Protein AF-A0A2N5ABW7-F1 (afdb_monomer)

Nearest PDB structures (foldseek):
  6qoz-assembly1_C  TM=5.814E-01  e=2.531E-01  synthetic construct
  5ixh-assembly1_A  TM=8.666E-01  e=1.057E+00  Burkholderia cenocepacia BC7
  3eyc-assembly1_A  TM=6.152E-01  e=7.084E-01  Homo sapiens
  4qan-assembly2_B  TM=6.058E-01  e=8.410E-01  Mediterraneibacter gnavus ATCC 29149
  4gwq-assembly1_G  TM=3.006E-01  e=4.675E+00  Saccharomyces cerevisiae S288C

Sequence (74 aa):
VFKSVVDRTNTSMKALDSRVTEKDLLRIDYVKKVSCTEEANNVYNCIVDASISNMKQTKPVKLIKSDGVWKEVQ

Organism: Klebsiella variicola (NCBI:txid244366)

pLDDT: mean 88.61, std 4.42, range [64.25, 93.25]

Foldseek 3Di:
DVVVVQVVVQVVVCVVDVPDDPVNGKDWPDKDWDDWDDDDDQKIWTWIWTAIPNDIDIDIWIWHQDPNDIDTDD

Solvent-accessible surface area (backbone atoms only — not comparable to full-atom values): 4404 Å² total; per-residue (Å²): 110,70,65,62,54,39,53,52,51,39,51,50,48,47,73,75,36,84,82,63,47,84,87,74,44,69,42,77,76,48,76,42,82,72,48,72,46,78,76,58,96,58,29,27,48,25,39,33,39,32,27,46,68,86,44,77,45,77,46,80,46,42,32,34,59,55,97,90,42,80,41,76,59,128

Structure (mmCIF, N/CA/C/O backbone):
data_AF-A0A2N5ABW7-F1
#
_entry.id   AF-A0A2N5ABW7-F1
#
loop_
_atom_site.group_PDB
_atom_site.id
_atom_site.type_symbol
_atom_site.label_atom_id
_atom_site.label_alt_id
_atom_site.label_comp_id
_atom_site.label_asym_id
_atom_site.label_entity_id
_atom_site.label_seq_id
_atom_site.pdbx_PDB_ins_code
_atom_site.Cartn_x
_atom_site.Cartn_y
_atom_site.Cartn_z
_atom_site.occupancy
_atom_site.B_iso_or_equiv
_atom_site.auth_seq_id
_atom_site.auth_comp_id
_atom_site.auth_asym_id
_atom_site.auth_atom_id
_atom_site.pdbx_PDB_model_num
ATOM 1 N N . VAL A 1 1 ? -5.942 1.404 -2.745 1.00 75.31 1 VAL A N 1
ATOM 2 C CA . VAL A 1 1 ? -5.284 2.518 -3.476 1.00 75.31 1 VAL A CA 1
ATOM 3 C C . VAL A 1 1 ? -3.800 2.315 -3.801 1.00 75.31 1 VAL A C 1
ATOM 5 O O . VAL A 1 1 ? -3.437 2.480 -4.957 1.00 75.31 1 VAL A O 1
ATOM 8 N N . PHE A 1 2 ? -2.906 1.955 -2.869 1.00 80.19 2 PHE A N 1
ATOM 9 C CA . PHE A 1 2 ? -1.461 1.871 -3.192 1.00 80.19 2 PHE A CA 1
ATOM 10 C C . PHE A 1 2 ? -1.125 0.895 -4.331 1.00 80.19 2 PHE A C 1
ATOM 12 O O . PHE A 1 2 ? -0.369 1.243 -5.236 1.00 80.19 2 PHE A O 1
ATOM 19 N N . LYS A 1 3 ? -1.750 -0.290 -4.338 1.00 83.12 3 LYS A N 1
ATOM 20 C CA . LYS A 1 3 ? -1.576 -1.275 -5.412 1.00 83.12 3 LYS A CA 1
ATOM 21 C C . LYS A 1 3 ? -2.014 -0.756 -6.779 1.00 83.12 3 LYS A C 1
ATOM 23 O O . LYS A 1 3 ? -1.257 -0.896 -7.728 1.00 83.12 3 LYS A O 1
ATOM 28 N N . SER A 1 4 ? -3.172 -0.104 -6.880 1.00 84.00 4 SER A N 1
ATOM 29 C CA . SER A 1 4 ? -3.636 0.432 -8.165 1.00 84.00 4 SER A CA 1
ATOM 30 C C . SER A 1 4 ? -2.729 1.549 -8.689 1.00 84.00 4 SER A C 1
ATOM 32 O O . SER A 1 4 ? -2.491 1.622 -9.890 1.00 84.00 4 SER A O 1
ATOM 34 N N . VAL A 1 5 ? -2.166 2.382 -7.806 1.00 84.06 5 VAL A N 1
ATOM 35 C CA . VAL A 1 5 ? -1.184 3.411 -8.190 1.00 84.06 5 VAL A CA 1
ATOM 36 C C . VAL A 1 5 ? 0.105 2.778 -8.717 1.00 84.06 5 VAL A C 1
ATOM 38 O O . VAL A 1 5 ? 0.599 3.200 -9.765 1.00 84.06 5 VAL A O 1
ATOM 41 N N . VAL A 1 6 ? 0.630 1.761 -8.028 1.00 86.69 6 VAL A N 1
ATOM 42 C CA . VAL A 1 6 ? 1.836 1.034 -8.453 1.00 86.69 6 VAL A CA 1
ATOM 43 C C . VAL A 1 6 ? 1.597 0.318 -9.779 1.00 86.69 6 VAL A C 1
ATOM 45 O O . VAL A 1 6 ? 2.370 0.508 -10.713 1.00 86.69 6 VAL A O 1
ATOM 48 N N . ASP A 1 7 ? 0.496 -0.423 -9.904 1.00 90.19 7 ASP A N 1
ATOM 49 C CA . ASP A 1 7 ? 0.151 -1.159 -11.123 1.00 90.19 7 ASP A CA 1
ATOM 50 C C . ASP A 1 7 ? -0.022 -0.207 -12.317 1.00 90.19 7 ASP A C 1
ATOM 52 O O . ASP A 1 7 ? 0.531 -0.458 -13.390 1.00 90.19 7 ASP A O 1
ATOM 56 N N . ARG A 1 8 ? -0.723 0.924 -12.133 1.00 89.75 8 ARG A N 1
ATOM 57 C CA . ARG A 1 8 ? -0.898 1.934 -13.187 1.00 89.75 8 ARG A CA 1
ATOM 58 C C . ARG A 1 8 ? 0.438 2.533 -13.609 1.00 89.75 8 ARG A C 1
ATOM 60 O O . ARG A 1 8 ? 0.712 2.609 -14.800 1.00 89.75 8 ARG A O 1
ATOM 67 N N . THR A 1 9 ? 1.272 2.921 -12.646 1.00 87.69 9 THR A N 1
ATOM 68 C CA . THR A 1 9 ? 2.586 3.519 -12.927 1.00 87.69 9 THR A CA 1
ATOM 69 C C . THR A 1 9 ? 3.491 2.536 -13.661 1.00 87.69 9 THR A C 1
ATOM 71 O O . THR A 1 9 ? 4.044 2.877 -14.701 1.00 87.69 9 THR A O 1
ATOM 74 N N . ASN A 1 10 ? 3.569 1.293 -13.187 1.00 92.50 10 ASN A N 1
ATOM 75 C CA . ASN A 1 10 ? 4.352 0.237 -13.823 1.00 92.50 10 ASN A CA 1
ATOM 76 C C . ASN A 1 10 ? 3.865 -0.068 -15.243 1.00 92.50 10 ASN A C 1
ATOM 78 O O . ASN A 1 10 ? 4.675 -0.268 -16.145 1.00 92.50 10 ASN A O 1
ATOM 82 N N . THR A 1 11 ? 2.547 -0.079 -15.455 1.00 93.25 11 THR A N 1
ATOM 83 C CA . THR A 1 11 ? 1.954 -0.262 -16.786 1.00 93.25 11 THR A CA 1
ATOM 84 C C . THR A 1 11 ? 2.340 0.887 -17.715 1.00 93.25 11 THR A C 1
ATOM 86 O O . THR A 1 11 ? 2.780 0.640 -18.835 1.00 93.25 11 THR A O 1
ATOM 89 N N . SER A 1 12 ? 2.254 2.136 -17.246 1.00 91.69 12 SER A N 1
ATOM 90 C CA . SER A 1 12 ? 2.690 3.304 -18.016 1.00 91.69 12 SER A CA 1
ATOM 91 C C . SER A 1 12 ? 4.188 3.273 -18.328 1.00 91.69 12 SER A C 1
ATOM 93 O O . SER A 1 12 ? 4.563 3.556 -19.458 1.00 91.69 12 SER A O 1
ATOM 95 N N . MET A 1 13 ? 5.045 2.878 -17.381 1.00 91.62 13 MET A N 1
ATOM 96 C CA . MET A 1 13 ? 6.492 2.751 -17.613 1.00 91.62 13 MET A CA 1
ATOM 97 C C . MET A 1 13 ? 6.803 1.741 -18.720 1.00 91.62 13 MET A C 1
ATOM 99 O O . MET A 1 13 ? 7.550 2.059 -19.640 1.00 91.62 13 MET A O 1
ATOM 103 N N . LYS A 1 14 ? 6.174 0.560 -18.677 1.00 91.56 14 LYS A N 1
ATOM 104 C CA . LYS A 1 14 ? 6.328 -0.470 -19.717 1.00 91.56 14 LYS A CA 1
ATOM 105 C C . LYS A 1 14 ? 5.811 -0.019 -21.083 1.00 91.56 14 LYS A C 1
ATOM 107 O O . LYS A 1 14 ? 6.366 -0.414 -22.101 1.00 91.56 14 LYS A O 1
ATOM 112 N N . ALA A 1 15 ? 4.745 0.781 -21.107 1.00 91.88 15 ALA A N 1
ATOM 113 C CA . ALA A 1 15 ? 4.199 1.325 -22.347 1.00 91.88 15 ALA A CA 1
ATOM 114 C C . ALA A 1 15 ? 5.105 2.403 -22.967 1.00 91.88 15 ALA A C 1
ATOM 116 O O . ALA A 1 15 ? 5.121 2.551 -24.186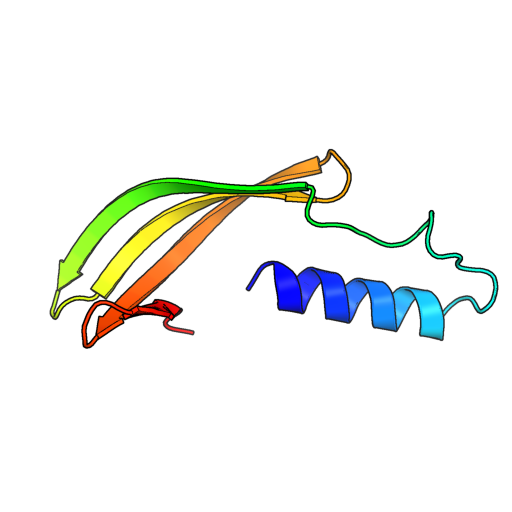 1.00 91.88 15 ALA A O 1
ATOM 117 N N . LEU A 1 16 ? 5.843 3.151 -22.140 1.00 92.19 16 LEU A N 1
ATOM 118 C CA . LEU A 1 16 ? 6.725 4.235 -22.580 1.00 92.19 16 LEU A CA 1
ATOM 119 C C . LEU A 1 16 ? 8.122 3.749 -22.990 1.00 92.19 16 LEU A C 1
ATOM 121 O O . LEU A 1 16 ? 8.697 4.305 -23.922 1.00 92.19 16 LEU A O 1
ATOM 125 N N . ASP A 1 17 ? 8.672 2.729 -22.325 1.00 90.56 17 ASP A N 1
ATOM 126 C CA . ASP A 1 17 ? 9.975 2.154 -22.674 1.00 90.56 17 ASP A CA 1
ATOM 127 C C . ASP A 1 17 ? 9.965 0.621 -22.551 1.00 90.56 17 ASP A C 1
ATOM 129 O O . ASP A 1 17 ? 9.877 0.048 -21.465 1.00 90.56 17 ASP A O 1
ATOM 133 N N . SER A 1 18 ? 10.112 -0.050 -23.697 1.00 87.25 18 SER A N 1
ATOM 134 C CA . SER A 1 18 ? 10.165 -1.517 -23.808 1.00 87.25 18 SER A CA 1
ATOM 135 C C . SER A 1 18 ? 11.379 -2.168 -23.132 1.00 87.25 18 SER A C 1
ATOM 137 O O . SER A 1 18 ? 11.392 -3.383 -22.946 1.00 87.25 18 SER A O 1
ATOM 139 N N . ARG A 1 19 ? 12.399 -1.386 -22.756 1.00 92.75 19 ARG A N 1
ATOM 140 C CA . ARG A 1 19 ? 13.597 -1.870 -22.052 1.00 92.75 19 ARG A CA 1
ATOM 141 C C . ARG A 1 19 ? 13.407 -1.945 -20.540 1.00 92.75 19 ARG A C 1
ATOM 143 O O . ARG A 1 19 ? 14.277 -2.488 -19.865 1.00 92.75 19 ARG A O 1
ATOM 150 N N . VAL A 1 20 ? 12.305 -1.408 -20.009 1.00 90.25 20 VAL A N 1
ATOM 151 C CA . VAL A 1 20 ? 11.969 -1.479 -18.581 1.00 90.25 20 VAL A CA 1
ATOM 152 C C . VAL A 1 20 ? 11.882 -2.940 -18.156 1.00 90.25 20 VAL A C 1
ATOM 154 O O . VAL A 1 20 ? 11.036 -3.703 -18.626 1.00 90.25 20 VAL A O 1
ATOM 157 N N . THR A 1 21 ? 12.753 -3.327 -17.232 1.00 89.62 21 THR A N 1
ATOM 158 C CA . THR A 1 21 ? 12.798 -4.673 -16.665 1.00 89.62 21 THR A CA 1
ATOM 159 C C . THR A 1 21 ? 12.071 -4.720 -15.326 1.00 89.62 21 THR A C 1
ATOM 161 O O . THR A 1 21 ? 11.730 -3.696 -14.737 1.00 89.62 21 THR A O 1
ATOM 164 N N . GLU A 1 22 ? 11.851 -5.916 -14.778 1.00 85.75 22 GLU A N 1
ATOM 165 C CA . GLU A 1 22 ? 11.206 -6.056 -13.465 1.00 85.75 22 GLU A CA 1
ATOM 166 C C . GLU A 1 22 ? 11.942 -5.355 -12.317 1.00 85.75 22 GLU A C 1
ATOM 168 O O . GLU A 1 22 ? 11.326 -5.080 -11.284 1.00 85.75 22 GLU A O 1
ATOM 173 N N . LYS A 1 23 ? 13.248 -5.101 -12.465 1.00 87.88 23 LYS A N 1
ATOM 174 C CA . LYS A 1 23 ? 14.058 -4.391 -11.466 1.00 87.88 23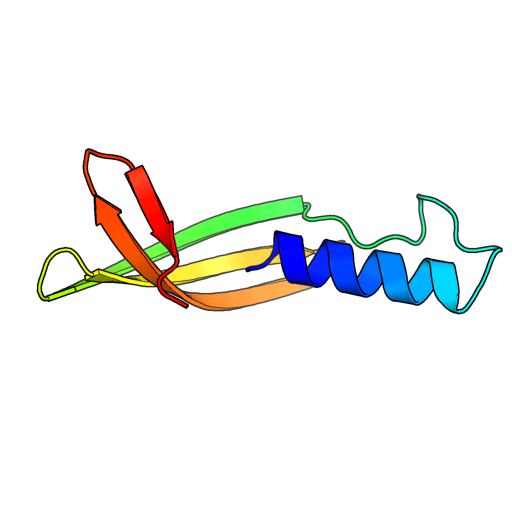 LYS A CA 1
ATOM 175 C C . LYS A 1 23 ? 13.742 -2.897 -11.422 1.00 87.88 23 LYS A C 1
ATOM 177 O O . LYS A 1 23 ? 13.915 -2.285 -10.376 1.00 87.88 23 LYS A O 1
ATOM 182 N N . ASP A 1 24 ? 13.249 -2.352 -12.528 1.00 87.25 24 ASP A N 1
ATOM 183 C CA . ASP A 1 24 ? 12.934 -0.932 -12.683 1.00 87.25 24 ASP A CA 1
ATOM 184 C C . ASP A 1 24 ? 11.504 -0.607 -12.220 1.00 87.25 24 ASP A C 1
ATOM 186 O O . ASP A 1 24 ? 11.143 0.555 -12.048 1.00 87.25 24 ASP A O 1
ATOM 190 N N . LEU A 1 25 ? 10.670 -1.632 -12.015 1.00 91.25 25 LEU A N 1
ATOM 191 C CA . LEU A 1 25 ? 9.279 -1.469 -11.608 1.00 91.25 25 LEU A CA 1
ATOM 192 C C . LEU A 1 25 ? 9.157 -1.097 -10.131 1.00 91.25 25 LEU A C 1
ATOM 194 O O . LEU A 1 25 ? 9.853 -1.630 -9.263 1.00 91.25 25 LEU A O 1
ATOM 198 N N . LEU A 1 26 ? 8.176 -0.246 -9.839 1.00 92.50 26 LEU A N 1
ATOM 199 C CA . LEU A 1 26 ? 7.786 0.077 -8.477 1.00 92.50 26 LEU A CA 1
ATOM 200 C C . LEU A 1 26 ? 7.229 -1.162 -7.775 1.00 92.50 26 LEU A C 1
ATOM 202 O O . LEU A 1 26 ? 6.442 -1.921 -8.349 1.00 92.50 26 LEU A O 1
ATOM 206 N N . ARG A 1 27 ? 7.606 -1.353 -6.512 1.00 91.56 27 ARG A N 1
ATOM 207 C CA . ARG A 1 27 ? 7.143 -2.462 -5.670 1.00 91.56 27 ARG A CA 1
ATOM 208 C C . ARG A 1 27 ? 6.686 -1.916 -4.335 1.00 91.56 27 ARG A C 1
ATOM 210 O O . ARG A 1 27 ? 7.286 -0.989 -3.814 1.00 91.56 27 ARG A O 1
ATOM 217 N N . ILE A 1 28 ? 5.617 -2.479 -3.790 1.00 90.81 28 ILE A N 1
ATOM 218 C CA . ILE A 1 28 ? 5.181 -2.144 -2.436 1.00 90.81 28 ILE A CA 1
ATOM 219 C C . ILE A 1 28 ? 6.004 -3.001 -1.479 1.00 90.81 28 ILE A C 1
ATOM 221 O O . ILE A 1 28 ? 5.835 -4.218 -1.469 1.00 90.81 28 ILE A O 1
ATOM 225 N N . ASP A 1 29 ? 6.878 -2.378 -0.695 1.00 90.62 29 ASP A N 1
ATOM 226 C CA . ASP A 1 29 ? 7.709 -3.085 0.284 1.00 90.62 29 ASP A CA 1
ATOM 227 C C . ASP A 1 29 ? 6.881 -3.430 1.525 1.00 90.62 29 ASP A C 1
ATOM 229 O O . ASP A 1 29 ? 6.939 -4.540 2.049 1.00 90.62 29 ASP A O 1
ATOM 233 N N . TYR A 1 30 ? 6.072 -2.472 1.986 1.00 89.81 30 TYR A N 1
ATOM 234 C CA . TYR A 1 30 ? 5.121 -2.683 3.067 1.00 89.81 30 TYR A CA 1
ATOM 235 C C . TYR A 1 30 ? 3.955 -1.704 2.989 1.00 89.81 30 TYR A C 1
ATOM 237 O O . TYR A 1 30 ? 4.057 -0.615 2.422 1.00 89.81 30 TYR A O 1
ATOM 245 N N . VAL A 1 31 ? 2.863 -2.085 3.648 1.00 89.00 31 VAL A N 1
ATOM 246 C CA . VAL A 1 31 ? 1.748 -1.205 3.996 1.00 89.00 31 VAL A CA 1
ATOM 247 C C . VAL A 1 31 ? 1.424 -1.447 5.463 1.00 89.00 31 VAL A C 1
ATOM 249 O O . VAL A 1 31 ? 1.188 -2.582 5.873 1.00 89.00 31 VAL A O 1
ATOM 252 N N . LYS A 1 32 ? 1.425 -0.386 6.263 1.00 89.31 32 LYS A N 1
ATOM 253 C CA . LYS A 1 32 ? 1.184 -0.425 7.699 1.00 89.31 32 LYS A CA 1
ATOM 254 C C . LYS A 1 32 ? 0.104 0.581 8.070 1.00 89.31 32 LYS A C 1
ATOM 256 O O . LYS A 1 32 ? 0.201 1.769 7.784 1.00 89.31 32 LYS A O 1
ATOM 261 N N . LYS A 1 33 ? -0.908 0.095 8.780 1.00 87.19 33 LYS A N 1
ATOM 262 C CA . LYS A 1 33 ? -1.890 0.932 9.468 1.00 87.19 33 LYS A CA 1
ATOM 263 C C . LYS A 1 33 ? -1.203 1.636 10.643 1.00 87.19 33 LYS A C 1
ATOM 265 O O . LYS A 1 33 ? -0.674 0.958 11.523 1.00 87.19 33 LYS A O 1
ATOM 270 N N . VAL A 1 34 ? -1.206 2.965 10.655 1.00 89.06 34 VAL A N 1
ATOM 271 C CA . VAL A 1 34 ? -0.625 3.767 11.744 1.00 89.06 34 VAL A CA 1
ATOM 272 C C . VAL A 1 34 ? -1.685 4.048 12.796 1.00 89.06 34 VAL A C 1
ATOM 274 O O . VAL A 1 34 ? -1.522 3.704 13.962 1.00 89.06 34 VAL A O 1
ATOM 277 N N . SER A 1 35 ? -2.802 4.623 12.367 1.00 91.31 35 SER A N 1
ATOM 278 C CA . SER A 1 35 ? -3.928 4.968 13.228 1.00 91.31 35 SER A CA 1
ATOM 279 C C . SER A 1 35 ? -5.227 4.868 12.443 1.00 91.31 35 SER A C 1
ATOM 281 O O . SER A 1 35 ? -5.224 4.984 11.219 1.00 91.31 35 SER A O 1
ATOM 283 N N . CYS A 1 36 ? -6.337 4.629 13.140 1.00 91.12 36 CYS A N 1
ATOM 284 C CA . CYS A 1 36 ? -7.667 4.844 12.584 1.00 91.12 36 CYS A CA 1
ATOM 285 C C . CYS A 1 36 ? -8.598 5.390 13.648 1.00 91.12 36 CYS A C 1
ATOM 287 O O . CYS A 1 36 ? -8.597 4.892 14.773 1.00 91.12 36 CYS A O 1
ATOM 289 N N . THR A 1 37 ? -9.431 6.331 13.237 1.00 92.81 37 THR A N 1
ATOM 290 C CA . THR A 1 37 ? -10.477 6.922 14.060 1.00 92.81 37 THR A CA 1
ATOM 291 C C . THR A 1 37 ? -11.806 6.700 13.362 1.00 92.81 37 THR A C 1
ATOM 293 O O . THR A 1 37 ? -11.915 6.915 12.155 1.00 92.81 37 THR A O 1
ATOM 296 N N . GLU A 1 38 ? -12.800 6.224 14.105 1.00 92.56 38 GLU A N 1
ATOM 297 C CA . GLU A 1 38 ? -14.159 6.093 13.585 1.00 92.56 38 GLU A CA 1
ATOM 298 C C . GLU A 1 38 ? -14.771 7.481 13.366 1.00 92.56 38 GLU A C 1
ATOM 300 O O . GLU A 1 38 ? -14.663 8.342 14.236 1.00 92.56 38 GLU A 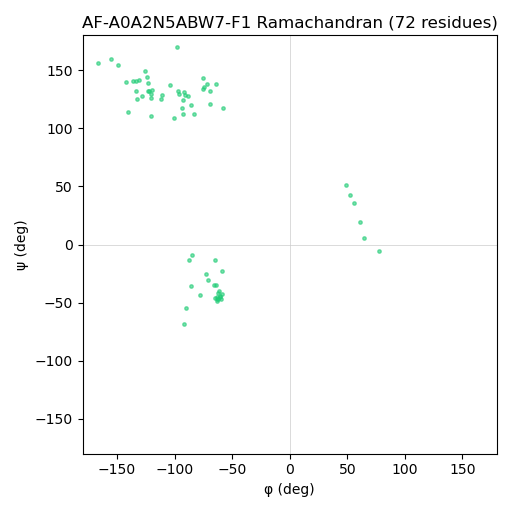O 1
ATOM 305 N N . GLU A 1 39 ? -15.378 7.703 12.199 1.00 88.69 39 GLU A N 1
ATOM 306 C CA . GLU A 1 39 ? -16.173 8.902 11.920 1.00 88.69 39 GLU A CA 1
ATOM 307 C C . GLU A 1 39 ? -17.650 8.647 12.256 1.00 88.69 39 GLU A C 1
ATOM 309 O O . GLU A 1 39 ? -18.184 9.241 13.188 1.00 88.69 39 GLU A O 1
ATOM 314 N N . ALA A 1 40 ? -18.316 7.775 11.487 1.00 89.50 40 ALA A N 1
ATOM 315 C CA . ALA A 1 40 ? -19.723 7.402 11.656 1.00 89.50 40 ALA A CA 1
ATOM 316 C C . ALA A 1 40 ? -20.063 6.156 10.820 1.00 89.50 40 ALA A C 1
ATOM 318 O O . ALA A 1 40 ? -19.428 5.908 9.797 1.00 89.50 40 ALA A O 1
ATOM 319 N N . ASN A 1 41 ? -21.106 5.405 11.193 1.00 88.75 41 ASN A N 1
ATOM 320 C CA . ASN A 1 41 ? -21.652 4.290 10.399 1.00 88.75 41 ASN A CA 1
ATOM 321 C C . ASN A 1 41 ? -20.602 3.239 9.972 1.00 88.75 41 ASN A C 1
ATOM 323 O O . ASN A 1 41 ? -20.606 2.790 8.826 1.00 88.75 41 ASN A O 1
ATOM 327 N N . ASN A 1 42 ? -19.689 2.852 10.872 1.00 88.50 42 ASN A N 1
ATOM 328 C CA . ASN A 1 42 ? -18.571 1.939 10.583 1.00 88.50 42 ASN A CA 1
ATOM 329 C C . ASN A 1 42 ? -17.586 2.447 9.509 1.00 88.50 42 ASN A C 1
ATOM 331 O O . ASN A 1 42 ? -16.837 1.648 8.935 1.00 88.50 42 ASN A O 1
ATOM 335 N N . VAL A 1 43 ? -17.579 3.754 9.228 1.00 90.75 43 VAL A N 1
ATOM 336 C CA . VAL A 1 43 ? -16.570 4.429 8.406 1.00 90.75 43 VAL A CA 1
ATOM 337 C C . VAL A 1 43 ? -15.461 4.950 9.311 1.00 90.75 43 VAL A C 1
ATOM 339 O O . VAL A 1 43 ? -15.708 5.605 10.321 1.00 90.75 43 VAL A O 1
ATOM 342 N N . TYR A 1 44 ? -14.225 4.667 8.926 1.00 92.06 44 TYR A N 1
ATOM 343 C CA . TYR A 1 44 ? -13.012 4.991 9.656 1.00 92.06 44 TY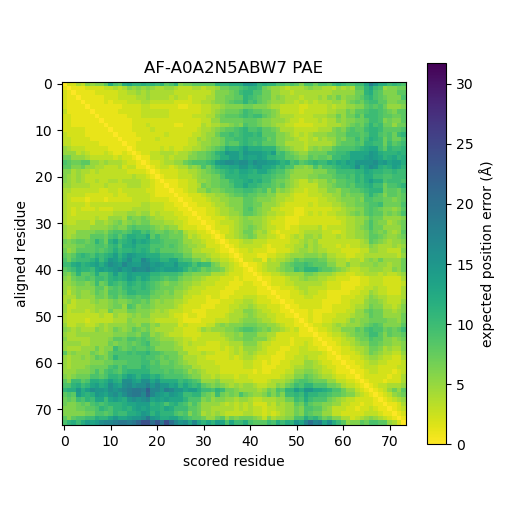R A CA 1
ATOM 344 C C . TYR A 1 44 ? -12.082 5.821 8.776 1.00 92.06 44 TYR A C 1
ATOM 346 O O . TYR A 1 44 ? -11.773 5.434 7.649 1.00 92.06 44 TYR A O 1
ATOM 354 N N . ASN A 1 45 ? -11.565 6.916 9.324 1.00 92.69 45 ASN A N 1
ATOM 355 C CA . ASN A 1 45 ? -10.415 7.615 8.766 1.00 92.69 45 ASN A CA 1
ATOM 356 C C . ASN A 1 45 ? -9.143 6.969 9.282 1.00 92.69 45 ASN A C 1
ATOM 358 O O . ASN A 1 45 ? -8.886 6.961 10.485 1.00 92.69 45 ASN A O 1
ATOM 362 N N . CYS A 1 46 ? -8.329 6.467 8.371 1.00 91.62 46 CYS A N 1
ATOM 363 C CA . CYS A 1 46 ? -7.121 5.734 8.681 1.00 91.62 46 CYS A CA 1
ATOM 364 C C . CYS A 1 46 ? -5.896 6.434 8.113 1.00 91.62 46 CYS A C 1
ATOM 366 O O . CYS A 1 46 ? -5.881 6.790 6.941 1.00 91.62 46 CYS A O 1
ATOM 368 N N . ILE A 1 47 ? -4.842 6.582 8.910 1.00 91.75 47 ILE A N 1
ATOM 369 C CA . ILE A 1 47 ? -3.524 6.974 8.409 1.00 91.75 47 ILE A CA 1
ATOM 370 C C . ILE A 1 47 ? -2.744 5.697 8.118 1.00 91.75 47 ILE A C 1
ATOM 372 O O . ILE A 1 47 ? -2.593 4.829 8.984 1.00 91.75 47 ILE A O 1
ATOM 376 N N . VAL A 1 48 ? -2.268 5.575 6.883 1.00 91.31 48 VAL A N 1
ATOM 377 C CA . VAL A 1 48 ? -1.509 4.419 6.413 1.00 91.31 48 VAL A CA 1
ATOM 378 C C . VAL A 1 48 ? -0.141 4.874 5.934 1.00 91.31 48 VAL A C 1
ATOM 380 O O . VAL A 1 48 ? -0.035 5.775 5.101 1.00 91.31 48 VAL A O 1
ATOM 383 N N . ASP A 1 49 ? 0.885 4.195 6.431 1.00 92.00 49 ASP A N 1
ATOM 384 C CA . ASP A 1 49 ? 2.253 4.303 5.947 1.00 92.00 49 ASP A CA 1
ATOM 385 C C . ASP A 1 49 ? 2.519 3.175 4.959 1.00 92.00 49 ASP A C 1
ATOM 387 O O . ASP A 1 49 ? 2.302 2.002 5.256 1.00 92.00 49 ASP A O 1
ATOM 391 N N . ALA A 1 50 ? 3.041 3.512 3.794 1.00 90.62 50 ALA A N 1
ATOM 392 C CA . ALA A 1 50 ? 3.519 2.556 2.816 1.00 90.62 50 ALA A CA 1
ATOM 393 C C . ALA A 1 50 ? 4.961 2.882 2.438 1.00 90.62 50 ALA A C 1
ATOM 395 O O . ALA A 1 50 ? 5.360 4.045 2.424 1.00 90.62 50 ALA A O 1
ATOM 396 N N . SER A 1 51 ? 5.738 1.859 2.102 1.00 92.12 51 SER A N 1
ATOM 397 C CA . SER A 1 51 ? 6.991 2.039 1.369 1.00 92.12 51 SER A CA 1
ATOM 398 C C . SER A 1 51 ? 6.816 1.470 -0.023 1.00 92.12 51 SER A C 1
ATOM 400 O O . SER A 1 51 ? 6.341 0.343 -0.179 1.00 92.12 51 SER A O 1
ATOM 402 N N . ILE A 1 52 ? 7.147 2.277 -1.025 1.00 90.81 52 ILE A N 1
ATOM 403 C CA . ILE A 1 52 ? 7.134 1.878 -2.426 1.00 90.81 52 ILE A CA 1
ATOM 404 C C . ILE A 1 52 ? 8.548 2.060 -2.965 1.00 90.81 52 ILE A C 1
ATOM 406 O O . ILE A 1 52 ? 9.006 3.194 -3.101 1.00 90.81 52 ILE A O 1
ATOM 410 N N . SER A 1 53 ? 9.237 0.960 -3.257 1.00 89.38 53 SER A N 1
ATOM 411 C CA . SER A 1 53 ? 10.633 0.938 -3.702 1.00 89.38 53 SER A CA 1
ATOM 412 C C . SER A 1 53 ? 11.546 1.796 -2.816 1.00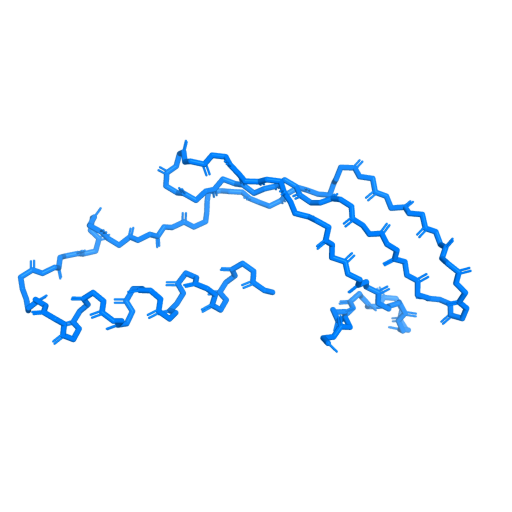 89.38 53 SER A C 1
ATOM 414 O O . SER A 1 53 ? 12.273 2.661 -3.301 1.00 89.38 53 SER A O 1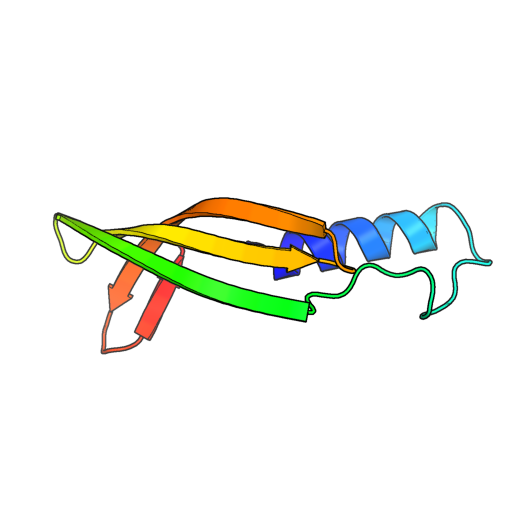
ATOM 416 N N . ASN A 1 54 ? 11.480 1.573 -1.500 1.00 86.62 54 ASN A N 1
ATOM 417 C CA . ASN A 1 54 ? 12.178 2.312 -0.437 1.00 86.62 54 ASN A CA 1
ATOM 418 C C . ASN A 1 54 ? 11.779 3.790 -0.266 1.00 86.62 54 ASN A C 1
ATOM 420 O O . ASN A 1 54 ? 12.359 4.491 0.568 1.00 86.62 54 ASN A O 1
ATOM 424 N N . MET A 1 55 ? 10.774 4.281 -0.995 1.00 88.19 55 MET A N 1
ATOM 425 C CA . MET A 1 55 ? 10.205 5.609 -0.773 1.00 88.19 55 MET A CA 1
ATOM 426 C C . MET A 1 55 ? 9.006 5.522 0.165 1.00 88.19 55 MET A C 1
ATOM 428 O O . MET A 1 55 ? 7.978 4.925 -0.163 1.00 88.19 55 MET A O 1
ATOM 432 N N . LYS A 1 56 ? 9.120 6.164 1.3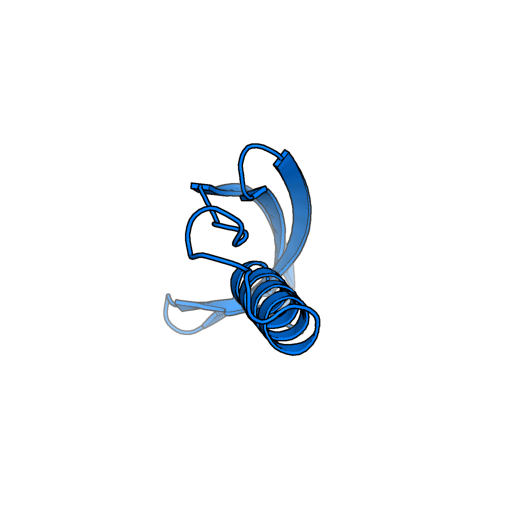27 1.00 91.19 56 LYS A N 1
ATOM 433 C CA . LYS A 1 56 ? 8.037 6.229 2.311 1.00 91.19 56 LYS A CA 1
ATOM 434 C C . LYS A 1 56 ? 6.943 7.191 1.856 1.00 91.19 56 LYS A C 1
ATOM 436 O O . LYS A 1 56 ? 7.222 8.306 1.423 1.00 91.19 56 LYS A O 1
ATOM 441 N N . GLN A 1 57 ? 5.696 6.769 2.006 1.00 88.38 57 GLN A N 1
ATOM 442 C CA . GLN A 1 57 ? 4.507 7.576 1.785 1.00 88.38 57 GLN A CA 1
ATOM 443 C C . GLN A 1 57 ? 3.536 7.381 2.940 1.00 88.38 57 GLN A C 1
ATOM 445 O O . GLN A 1 57 ? 3.206 6.252 3.289 1.00 88.38 57 GLN A O 1
ATOM 450 N N . THR A 1 58 ? 3.022 8.481 3.470 1.00 90.31 58 THR A N 1
ATOM 451 C CA . THR A 1 58 ? 1.938 8.473 4.452 1.00 90.31 58 THR A CA 1
ATOM 452 C C . THR A 1 58 ? 0.712 9.072 3.792 1.00 90.31 58 THR A C 1
ATOM 454 O O . THR A 1 58 ? 0.786 10.173 3.241 1.00 90.31 58 THR A O 1
ATOM 457 N N . LYS A 1 59 ? -0.413 8.354 3.803 1.00 89.12 59 LYS A N 1
ATOM 458 C CA . LYS A 1 59 ? -1.671 8.857 3.241 1.00 89.12 59 LYS A CA 1
ATOM 459 C C . LYS A 1 59 ? -2.859 8.566 4.156 1.00 89.12 59 LYS A C 1
ATOM 461 O O . LYS A 1 59 ? -2.931 7.470 4.718 1.00 89.12 59 LYS A O 1
ATOM 466 N N . PRO A 1 60 ? -3.804 9.513 4.280 1.00 90.06 60 PRO A N 1
ATOM 467 C CA . PRO A 1 60 ? -5.109 9.217 4.838 1.00 90.06 60 PRO A CA 1
ATOM 468 C C . PRO A 1 60 ? -5.919 8.379 3.838 1.00 90.06 60 PRO A C 1
ATOM 470 O O . PRO A 1 60 ? -5.906 8.652 2.637 1.00 90.06 60 PRO A O 1
ATOM 473 N N . VAL A 1 61 ? -6.627 7.368 4.331 1.00 90.12 61 VAL A N 1
ATOM 474 C CA . VAL A 1 61 ? -7.575 6.542 3.573 1.00 90.12 61 VAL A CA 1
ATOM 475 C C . VAL A 1 61 ? -8.858 6.388 4.382 1.00 90.12 61 VAL A C 1
ATOM 477 O O . VAL A 1 61 ? -8.806 6.221 5.603 1.00 90.12 61 VAL A O 1
ATOM 480 N N . LYS A 1 62 ? -10.013 6.429 3.718 1.00 91.19 62 LYS A N 1
ATOM 481 C CA . LYS A 1 62 ? -11.293 6.097 4.348 1.00 91.19 62 LYS A CA 1
ATOM 482 C C . LYS A 1 62 ? -11.571 4.620 4.166 1.00 91.19 62 LYS A C 1
ATOM 484 O O . LYS A 1 62 ? -11.510 4.117 3.048 1.00 91.19 62 LYS A O 1
ATOM 489 N N . LEU A 1 63 ? -11.876 3.922 5.253 1.00 89.50 63 LEU A N 1
ATOM 490 C CA . LEU A 1 63 ? -12.229 2.509 5.224 1.00 89.50 63 LEU A CA 1
ATOM 491 C C . LEU A 1 63 ? -13.603 2.290 5.849 1.00 89.50 63 LEU A C 1
ATOM 493 O O . LEU A 1 63 ? -13.898 2.849 6.896 1.00 89.50 63 LEU A O 1
ATOM 497 N N . 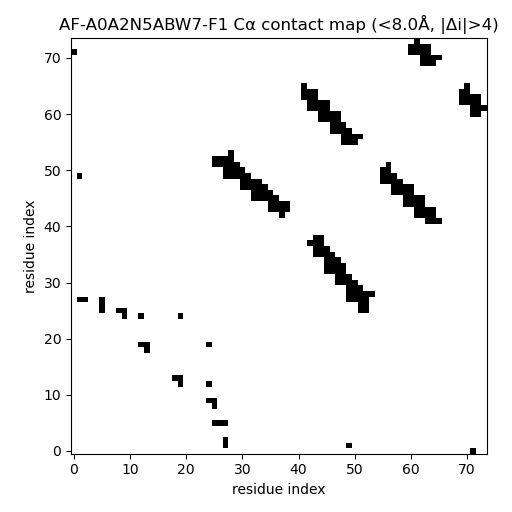ILE A 1 64 ? -14.412 1.425 5.255 1.00 91.06 64 ILE A N 1
ATOM 498 C CA . ILE A 1 64 ? -15.636 0.901 5.852 1.00 91.06 64 ILE A CA 1
ATOM 499 C C . ILE A 1 64 ? -15.396 -0.532 6.321 1.00 91.06 64 ILE A C 1
ATOM 501 O O . ILE A 1 64 ? -14.767 -1.330 5.618 1.00 91.06 64 ILE A O 1
ATOM 505 N N . LYS A 1 65 ? -15.885 -0.865 7.516 1.00 86.81 65 LYS A N 1
ATOM 506 C CA . LYS A 1 65 ? -15.860 -2.235 8.035 1.00 86.81 65 LYS A CA 1
ATOM 507 C C . LYS A 1 65 ? -17.241 -2.871 7.854 1.00 86.81 65 LYS A C 1
ATOM 509 O O . LYS A 1 65 ? -18.174 -2.504 8.558 1.00 86.81 65 LYS A O 1
ATOM 514 N N . SER A 1 66 ? -17.360 -3.831 6.935 1.00 85.69 66 SER A N 1
ATOM 515 C CA . SER A 1 66 ? -18.577 -4.636 6.723 1.00 85.69 66 SER A CA 1
ATOM 516 C C . SER A 1 66 ? -18.232 -6.101 6.935 1.00 85.69 66 SER A C 1
ATOM 518 O O . SER A 1 66 ? -17.284 -6.591 6.324 1.00 85.69 66 SER A O 1
ATOM 520 N N . ASP A 1 67 ? -18.966 -6.792 7.807 1.00 84.75 67 ASP A N 1
ATOM 521 C CA . ASP A 1 67 ? -18.838 -8.247 8.008 1.00 84.75 67 ASP A CA 1
ATOM 522 C C . ASP A 1 67 ? -17.412 -8.701 8.373 1.00 84.75 67 ASP A C 1
ATOM 524 O O . ASP A 1 67 ? -16.914 -9.732 7.931 1.00 84.75 67 ASP A O 1
ATOM 528 N N . GLY A 1 68 ? -16.706 -7.877 9.154 1.00 81.12 68 GLY A N 1
ATOM 529 C CA . GLY A 1 68 ? -15.315 -8.129 9.547 1.00 81.12 68 GLY A CA 1
ATOM 530 C C . GLY A 1 68 ? -14.274 -7.827 8.461 1.00 81.12 68 GLY A C 1
ATOM 531 O O . GLY A 1 68 ? -13.079 -7.846 8.757 1.00 81.12 68 GLY A O 1
ATOM 532 N N . VAL A 1 69 ? -14.701 -7.473 7.246 1.00 85.62 69 VAL A N 1
ATOM 533 C CA . VAL A 1 69 ? -13.837 -7.106 6.120 1.00 85.62 69 VAL A CA 1
ATOM 534 C C . VAL A 1 69 ? -13.710 -5.587 6.026 1.00 85.62 69 VAL A C 1
ATOM 536 O O . VAL A 1 69 ? -14.696 -4.851 6.056 1.00 85.62 69 VAL A O 1
ATOM 539 N N . TRP A 1 70 ? -12.474 -5.113 5.878 1.00 85.44 70 TRP A N 1
ATOM 540 C CA . TRP A 1 70 ? -12.176 -3.707 5.619 1.00 85.44 70 TRP A CA 1
ATOM 541 C C . TRP A 1 70 ? -12.185 -3.440 4.116 1.00 85.44 70 TRP A C 1
ATOM 543 O O . TRP A 1 70 ? -11.487 -4.118 3.361 1.00 85.44 70 TRP A O 1
ATOM 553 N N . LYS A 1 71 ? -12.948 -2.440 3.685 1.00 86.31 71 LYS A N 1
ATOM 554 C CA . LYS A 1 71 ? -12.984 -1.970 2.297 1.00 86.31 71 LYS A CA 1
ATOM 555 C C . LYS A 1 71 ? -12.665 -0.488 2.257 1.00 86.31 71 LYS A C 1
ATOM 557 O O . LYS A 1 71 ? -13.048 0.245 3.156 1.00 86.31 71 LYS A O 1
ATOM 562 N N . GLU A 1 72 ? -11.959 -0.051 1.228 1.00 84.38 72 GLU A N 1
ATOM 563 C CA . GLU A 1 72 ? -11.699 1.369 1.016 1.00 84.38 72 GLU A CA 1
ATOM 564 C C . GLU A 1 72 ? -12.956 2.056 0.474 1.00 84.38 72 GLU A C 1
ATOM 566 O O . GLU A 1 72 ? -13.617 1.522 -0.416 1.00 84.38 72 GLU A O 1
ATOM 571 N N . VAL A 1 73 ? -13.297 3.212 1.042 1.00 80.81 73 VAL A N 1
ATOM 572 C CA . VAL A 1 73 ? -14.359 4.093 0.549 1.00 80.81 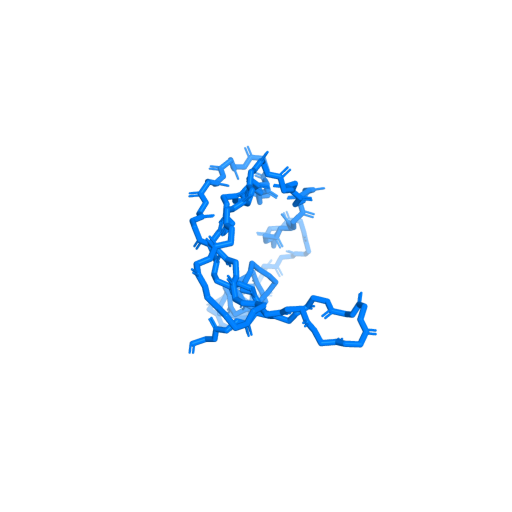73 VAL A CA 1
ATOM 573 C C . VAL A 1 73 ? -13.680 5.083 -0.390 1.00 80.81 73 VAL A C 1
ATOM 575 O O . VAL A 1 73 ? -12.828 5.854 0.053 1.00 80.81 73 VAL A O 1
ATOM 578 N N . GLN A 1 74 ? -13.988 4.982 -1.683 1.00 64.25 74 GLN A N 1
ATOM 579 C CA . GLN A 1 74 ? -13.374 5.777 -2.748 1.00 64.25 74 GLN A CA 1
ATOM 580 C C . GLN A 1 74 ? -14.123 7.090 -2.979 1.00 64.25 74 GLN A C 1
ATOM 582 O O . GLN A 1 74 ? -15.370 7.072 -2.873 1.00 64.25 74 GLN A O 1
#

Secondary structure (DSSP, 8-state):
-HHHHHHHHHHHHHHH-TT--TTTS--EEEEEEEEEEEEETTEEEEEEEEEETTEEEEEEEEEEEETTEEEE--

Radius of gyration: 15.21 Å; Cα contacts (8 Å, |Δi|>4): 114; chains: 1; bounding box: 36×18×38 Å

Mean predicted aligned error: 5.57 Å